Protein AF-A0A5K0UXZ7-F1 (afdb_monomer)

pLDDT: mean 96.19, std 3.31, range [77.19, 98.38]

Solvent-accessible surface area (backbone atoms only — not comparable to full-atom values): 3263 Å² total; per-residue (Å²): 142,87,77,52,76,47,43,72,48,83,42,79,70,58,91,84,53,81,52,65,49,57,93,65,90,67,79,49,76,45,77,53,78,62,54,92,97,50,69,52,74,48,74,18,62,64,59,109

Radius of gyration: 11.49 Å; Cα contacts (8 Å, |Δi|>4): 73; chains: 1; bounding box: 24×23×29 Å

Mean predicted aligned error: 2.43 Å

Nearest PDB structures (foldseek):
  4xae-assembly1_A  TM=8.910E-01  e=5.126E-02  Arabidopsis thaliana
  4xae-assembly2_B  TM=8.839E-01  e=8.920E-02  Arabidopsis thaliana

Organism: NCBI:txid210225

Secondary structure (DSSP, 8-state):
----SSSEEEEE--SS---EE-SSSSSS-EE----TT-EEEEE-GGG-

Structure (mmCIF, N/CA/C/O backbone):
data_AF-A0A5K0UXZ7-F1
#
_entry.id   AF-A0A5K0UXZ7-F1
#
loop_
_atom_site.group_PDB
_atom_site.id
_atom_site.type_symbol
_atom_site.label_atom_id
_atom_site.label_alt_id
_atom_site.label_comp_id
_atom_site.label_asym_id
_atom_site.label_entity_id
_atom_site.label_seq_id
_atom_site.pdbx_PDB_ins_code
_atom_site.Cartn_x
_atom_site.Cartn_y
_atom_site.Cartn_z
_atom_site.occupancy
_atom_site.B_iso_or_equiv
_atom_site.auth_seq_id
_atom_site.auth_comp_id
_atom_site.auth_asym_id
_atom_site.auth_atom_id
_atom_site.pdbx_PDB_model_num
ATOM 1 N N . ALA A 1 1 ? 10.827 3.417 -2.388 1.00 89.38 1 ALA A N 1
ATOM 2 C CA . ALA A 1 1 ? 9.590 3.302 -3.190 1.00 89.38 1 ALA A CA 1
ATOM 3 C C . ALA A 1 1 ? 9.599 1.954 -3.891 1.00 89.38 1 ALA A C 1
ATOM 5 O O . ALA A 1 1 ? 10.680 1.522 -4.271 1.00 89.38 1 ALA A O 1
ATOM 6 N N . HIS A 1 2 ? 8.452 1.296 -4.036 1.00 94.81 2 HIS A N 1
ATOM 7 C CA . HIS A 1 2 ? 8.331 0.044 -4.787 1.00 94.81 2 HIS A CA 1
ATOM 8 C C . HIS A 1 2 ? 6.938 -0.054 -5.424 1.00 94.81 2 HIS A C 1
ATOM 10 O O . HIS A 1 2 ? 6.058 0.744 -5.096 1.00 94.81 2 HIS A O 1
ATOM 16 N N . THR A 1 3 ? 6.770 -1.024 -6.318 1.00 95.56 3 THR A N 1
ATOM 17 C CA . THR A 1 3 ? 5.483 -1.460 -6.867 1.00 95.56 3 THR A CA 1
ATOM 18 C C . THR A 1 3 ? 5.279 -2.912 -6.459 1.00 95.56 3 THR A C 1
ATOM 20 O O . THR A 1 3 ? 6.235 -3.690 -6.488 1.00 95.56 3 THR A O 1
ATOM 23 N N . ASP A 1 4 ? 4.062 -3.271 -6.059 1.00 97.06 4 ASP A N 1
ATOM 24 C CA . ASP A 1 4 ? 3.752 -4.643 -5.666 1.00 97.06 4 ASP A CA 1
ATOM 25 C C . ASP A 1 4 ? 3.897 -5.583 -6.870 1.00 97.06 4 ASP A C 1
ATOM 27 O O . ASP A 1 4 ? 3.417 -5.257 -7.958 1.00 97.06 4 ASP A O 1
ATOM 31 N N . PRO A 1 5 ? 4.513 -6.766 -6.711 1.00 96.25 5 PRO A N 1
ATOM 32 C CA . PRO A 1 5 ? 4.676 -7.697 -7.822 1.00 96.25 5 PRO A CA 1
ATOM 33 C C . PRO A 1 5 ? 3.359 -8.376 -8.234 1.00 96.25 5 PRO A C 1
ATOM 35 O O . PRO A 1 5 ? 3.289 -8.922 -9.322 1.00 96.25 5 PRO A O 1
ATOM 38 N N . GLY A 1 6 ? 2.318 -8.380 -7.392 1.00 96.44 6 GLY A N 1
ATOM 39 C CA . GLY A 1 6 ? 1.045 -9.064 -7.664 1.00 96.44 6 GLY A CA 1
ATOM 40 C C . GLY A 1 6 ? 0.109 -8.330 -8.634 1.00 96.44 6 GLY A C 1
ATOM 41 O O . GLY A 1 6 ? 0.463 -7.321 -9.231 1.00 96.44 6 GLY A O 1
ATOM 42 N N . THR A 1 7 ? -1.119 -8.837 -8.792 1.00 97.62 7 THR A N 1
ATOM 43 C CA . THR A 1 7 ? -2.171 -8.162 -9.579 1.00 97.62 7 THR A CA 1
ATOM 44 C C . THR A 1 7 ? -2.901 -7.123 -8.726 1.00 97.62 7 THR A C 1
ATOM 46 O O . THR A 1 7 ? -2.973 -5.955 -9.094 1.00 97.62 7 THR A O 1
ATOM 49 N N . ILE A 1 8 ? -3.422 -7.530 -7.566 1.00 98.06 8 ILE A N 1
ATOM 50 C CA . ILE A 1 8 ? -4.168 -6.667 -6.643 1.00 98.06 8 ILE A CA 1
ATOM 51 C C . ILE A 1 8 ? -3.630 -6.877 -5.232 1.00 98.06 8 ILE A C 1
ATOM 53 O O . ILE A 1 8 ? -3.481 -8.018 -4.791 1.00 98.06 8 ILE A O 1
ATOM 57 N N . THR A 1 9 ? -3.430 -5.775 -4.519 1.00 98.19 9 THR A N 1
ATOM 58 C CA . THR A 1 9 ? -3.226 -5.757 -3.071 1.00 98.19 9 THR A CA 1
ATOM 59 C C . THR A 1 9 ? -4.459 -5.154 -2.406 1.00 98.19 9 THR A C 1
ATOM 61 O O . THR A 1 9 ? -4.985 -4.132 -2.853 1.00 98.19 9 THR A O 1
ATOM 64 N N . ILE A 1 10 ? -4.926 -5.802 -1.336 1.00 98.31 10 ILE A N 1
ATOM 65 C CA . ILE A 1 10 ? -6.006 -5.322 -0.469 1.00 98.31 10 ILE A CA 1
ATOM 66 C C . ILE A 1 10 ? -5.390 -5.040 0.894 1.00 98.31 10 ILE A C 1
ATOM 68 O O . ILE A 1 10 ? -4.924 -5.957 1.569 1.00 98.31 10 ILE A O 1
ATOM 72 N N . LEU A 1 11 ? -5.382 -3.773 1.290 1.00 98.25 11 LEU A N 1
ATOM 73 C CA . LEU A 1 11 ? -4.739 -3.317 2.512 1.00 98.25 11 LEU A CA 1
ATOM 74 C C . LEU A 1 11 ? -5.776 -2.759 3.487 1.00 98.25 11 LEU A C 1
ATOM 76 O O . LEU A 1 11 ? -6.470 -1.789 3.187 1.00 98.25 11 LEU A O 1
ATOM 80 N N . HIS A 1 12 ? -5.839 -3.349 4.679 1.00 97.88 12 HIS A N 1
ATOM 81 C CA . HIS A 1 12 ? -6.544 -2.782 5.826 1.00 97.88 12 HIS A CA 1
ATOM 82 C C . HIS A 1 12 ? -5.564 -1.927 6.632 1.00 97.88 12 HIS A C 1
ATOM 84 O O . HIS A 1 12 ? -4.556 -2.444 7.115 1.00 97.88 12 HIS A O 1
ATOM 90 N N . GLN A 1 13 ? -5.832 -0.628 6.745 1.00 97.69 13 GLN A N 1
ATOM 91 C CA . GLN A 1 13 ? -4.989 0.285 7.516 1.00 97.69 13 GLN A CA 1
ATOM 92 C C . GLN A 1 13 ? -5.483 0.392 8.959 1.00 97.69 13 GLN A C 1
ATOM 94 O O . GLN A 1 13 ? -6.677 0.280 9.223 1.00 97.69 13 GLN A O 1
ATOM 99 N N . ASP A 1 14 ? -4.562 0.654 9.883 1.00 95.69 14 ASP A N 1
ATOM 100 C CA . ASP A 1 14 ? -4.920 1.136 11.214 1.00 95.69 14 ASP A CA 1
ATOM 101 C C . ASP A 1 14 ? -5.243 2.645 11.195 1.00 95.69 14 ASP A C 1
ATOM 103 O O . ASP A 1 14 ? -5.162 3.323 10.164 1.00 95.69 14 ASP A O 1
ATOM 107 N N . HIS A 1 15 ? -5.603 3.192 12.357 1.00 94.50 15 HIS A N 1
ATOM 108 C CA . HIS A 1 15 ? -5.933 4.612 12.509 1.00 94.50 15 HIS A CA 1
ATOM 109 C C . HIS A 1 15 ? -4.710 5.540 12.566 1.00 94.50 15 HIS A C 1
ATOM 111 O O . HIS A 1 15 ? -4.888 6.758 12.593 1.00 94.50 15 HIS A O 1
ATOM 117 N N . VAL A 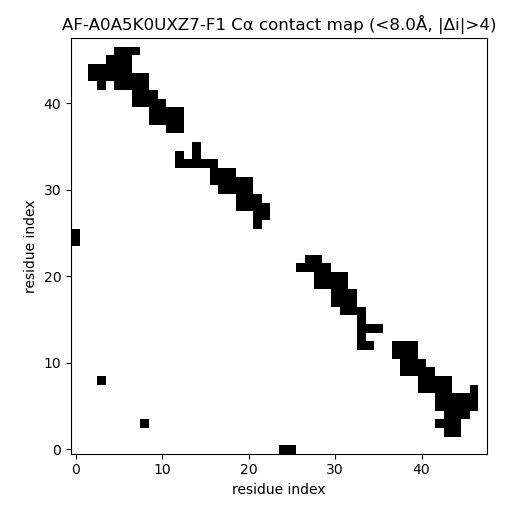1 16 ? -3.482 5.009 12.587 1.00 96.06 16 VAL A N 1
ATOM 118 C CA . VAL A 1 16 ? -2.250 5.817 12.614 1.00 96.06 16 VAL A CA 1
ATOM 119 C C . VAL A 1 16 ? -1.921 6.321 11.208 1.00 96.06 16 VAL A C 1
ATOM 121 O O . VAL A 1 16 ? -1.551 7.484 11.028 1.00 96.06 16 VAL A O 1
ATOM 124 N N . GLY A 1 17 ? -2.108 5.475 10.194 1.00 93.56 17 GLY A N 1
ATOM 125 C CA . GLY A 1 17 ? -1.836 5.808 8.797 1.00 93.56 17 GLY A CA 1
ATOM 126 C C . GLY A 1 17 ? -0.357 5.708 8.426 1.00 93.56 17 GLY A C 1
ATOM 127 O O . GLY A 1 17 ? 0.335 4.785 8.836 1.00 93.56 17 GLY A O 1
ATOM 128 N N . GLY A 1 18 ? 0.123 6.618 7.572 1.00 96.62 18 GLY A N 1
ATOM 129 C CA . GLY A 1 18 ? 1.515 6.626 7.090 1.00 96.62 18 GLY A CA 1
ATOM 130 C C . GLY A 1 18 ? 1.723 6.050 5.686 1.00 96.62 18 GLY A C 1
ATOM 131 O O . GLY A 1 18 ? 2.812 6.180 5.131 1.00 96.62 18 GLY A O 1
ATOM 132 N N . LEU A 1 19 ? 0.682 5.489 5.062 1.00 97.88 19 LEU A N 1
ATOM 133 C CA . LEU A 1 19 ? 0.741 5.125 3.649 1.00 97.88 19 LEU A CA 1
ATOM 134 C C . LEU A 1 19 ? 0.876 6.385 2.787 1.00 97.88 19 LEU A C 1
ATOM 136 O O . LEU A 1 19 ? 0.058 7.307 2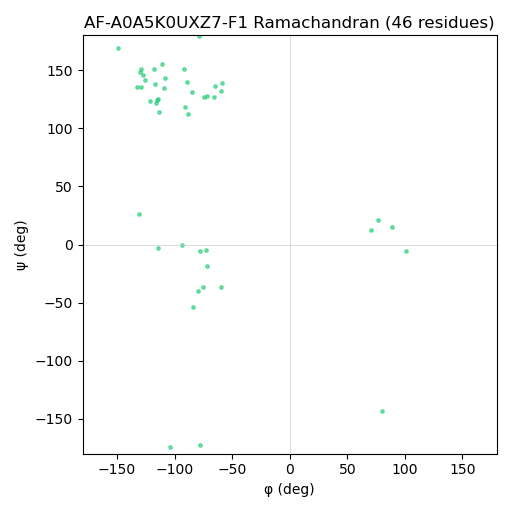.864 1.00 97.88 19 LEU A O 1
ATOM 140 N N . GLN A 1 20 ? 1.886 6.390 1.924 1.00 98.19 20 GLN A N 1
ATOM 141 C CA . GLN A 1 20 ? 2.073 7.409 0.904 1.00 98.19 20 GLN A CA 1
ATOM 142 C C . GLN A 1 20 ? 2.197 6.753 -0.466 1.00 98.19 20 GLN A C 1
ATOM 144 O O . GLN A 1 20 ? 2.828 5.706 -0.611 1.00 98.19 20 GLN A O 1
ATOM 149 N N . ILE A 1 21 ? 1.616 7.391 -1.476 1.00 97.44 21 ILE A N 1
ATOM 150 C CA . ILE A 1 21 ? 1.688 6.946 -2.867 1.00 97.44 21 ILE A CA 1
ATOM 151 C C . ILE A 1 21 ? 2.388 7.992 -3.725 1.00 97.44 21 ILE A C 1
ATOM 153 O O . ILE A 1 21 ? 2.315 9.191 -3.459 1.00 97.44 21 ILE A O 1
ATOM 157 N N . THR A 1 22 ? 3.034 7.536 -4.790 1.00 97.25 22 THR A N 1
ATOM 158 C CA . THR A 1 22 ? 3.658 8.394 -5.795 1.00 97.25 22 THR A CA 1
ATOM 159 C C . THR A 1 22 ? 3.214 7.965 -7.187 1.00 97.25 22 THR A C 1
ATOM 161 O O . THR A 1 22 ? 2.9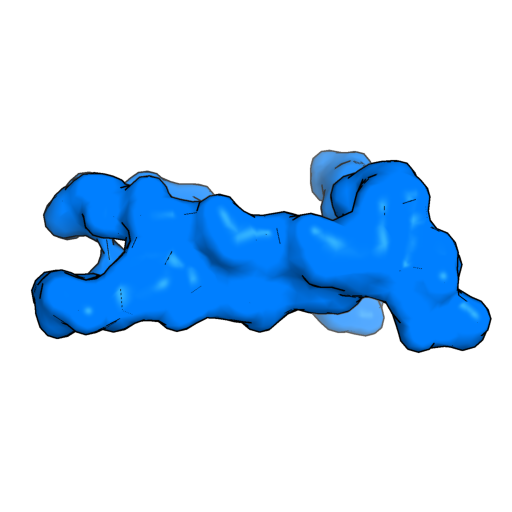48 6.789 -7.432 1.00 97.25 22 THR A O 1
ATOM 164 N N . ARG A 1 23 ? 3.122 8.930 -8.104 1.00 94.19 23 ARG A N 1
ATOM 165 C CA . ARG A 1 23 ? 2.823 8.698 -9.528 1.00 94.19 23 ARG A CA 1
ATOM 166 C C . ARG A 1 23 ? 3.991 9.066 -10.439 1.00 94.19 23 ARG A C 1
ATOM 168 O O . ARG A 1 23 ? 3.897 8.909 -11.649 1.00 94.19 23 ARG A O 1
ATOM 175 N N . ASP A 1 24 ? 5.074 9.586 -9.873 1.00 95.69 24 ASP A N 1
ATOM 176 C CA . ASP A 1 24 ? 6.137 10.261 -10.614 1.00 95.69 24 ASP A CA 1
ATOM 177 C C . ASP A 1 24 ? 7.537 9.761 -10.239 1.00 95.69 24 ASP A C 1
ATOM 179 O O . ASP A 1 24 ? 8.518 10.494 -10.388 1.00 95.69 24 ASP A O 1
ATOM 183 N N . GLY A 1 25 ? 7.625 8.512 -9.776 1.00 93.00 25 GLY A N 1
ATOM 184 C CA . GLY A 1 25 ? 8.884 7.876 -9.391 1.00 93.00 25 GLY A CA 1
ATOM 185 C C . GLY A 1 25 ? 9.419 8.345 -8.037 1.00 93.00 25 GLY A C 1
ATOM 186 O O . GLY A 1 25 ? 10.610 8.213 -7.777 1.00 93.00 25 GLY A O 1
ATOM 187 N N . GLY A 1 26 ? 8.557 8.892 -7.177 1.00 95.62 26 GLY A N 1
ATOM 188 C CA . GLY A 1 26 ? 8.917 9.347 -5.836 1.00 95.62 26 GLY A CA 1
ATOM 189 C C . GLY A 1 26 ? 9.385 10.799 -5.764 1.00 95.62 26 GLY A C 1
ATOM 190 O O . GLY A 1 26 ? 9.960 11.179 -4.745 1.00 95.62 26 GLY A O 1
ATOM 191 N N . ARG A 1 27 ? 9.142 11.607 -6.806 1.00 97.12 27 ARG A N 1
ATOM 192 C CA . ARG A 1 27 ? 9.417 13.055 -6.782 1.00 97.12 27 ARG A CA 1
ATOM 193 C C . ARG A 1 27 ? 8.366 13.790 -5.954 1.00 97.12 27 ARG A C 1
ATOM 195 O O . ARG A 1 27 ? 8.705 14.713 -5.219 1.00 97.12 27 ARG A O 1
ATOM 202 N N . THR A 1 28 ? 7.114 13.347 -6.025 1.00 97.94 28 THR A N 1
ATOM 203 C CA . THR A 1 28 ? 6.018 13.800 -5.169 1.00 97.94 28 THR A CA 1
ATOM 204 C C . THR A 1 28 ? 5.313 12.618 -4.517 1.00 97.94 28 THR A C 1
ATOM 206 O O . THR A 1 28 ? 5.200 11.527 -5.088 1.00 97.94 28 THR A O 1
ATOM 209 N N . TRP A 1 29 ? 4.852 12.850 -3.289 1.00 97.81 29 TRP A N 1
ATOM 210 C CA . TRP A 1 29 ? 4.192 11.858 -2.450 1.00 97.81 29 TRP A CA 1
ATOM 211 C C . TRP A 1 29 ? 2.873 12.407 -1.925 1.00 97.81 29 TRP A C 1
ATOM 213 O O . TRP A 1 29 ? 2.800 13.543 -1.456 1.00 97.81 29 TRP A O 1
ATOM 223 N N . PHE A 1 30 ? 1.840 11.576 -1.986 1.00 97.81 30 PHE A N 1
ATOM 224 C CA . PHE A 1 30 ? 0.501 11.885 -1.505 1.00 97.81 30 PHE A CA 1
ATOM 225 C C . PHE A 1 30 ? 0.167 10.953 -0.349 1.00 97.81 30 PHE A C 1
ATOM 227 O O . PHE A 1 30 ? 0.225 9.733 -0.499 1.00 97.81 30 PHE A O 1
ATOM 234 N N . THR A 1 31 ? -0.195 11.522 0.797 1.00 97.88 31 THR A N 1
ATOM 235 C CA . THR A 1 31 ? -0.625 10.743 1.960 1.00 97.88 31 THR A CA 1
ATOM 236 C C . THR A 1 31 ? -2.027 10.193 1.734 1.00 97.88 31 THR A C 1
ATOM 238 O O . THR A 1 31 ? -2.960 10.946 1.448 1.00 97.88 31 THR A O 1
ATOM 241 N N . VAL A 1 32 ? -2.184 8.882 1.902 1.00 97.81 32 VAL A N 1
ATOM 242 C CA . VAL A 1 32 ? -3.492 8.224 1.909 1.00 97.81 32 VAL A CA 1
ATOM 243 C C . VAL A 1 32 ? -4.016 8.257 3.338 1.00 97.81 32 VAL A C 1
ATOM 245 O O . VAL A 1 32 ? -3.440 7.648 4.241 1.00 97.81 32 VAL A O 1
ATOM 248 N N . LYS A 1 33 ? -5.089 9.021 3.556 1.00 97.19 33 LYS A N 1
ATOM 249 C CA . LYS A 1 33 ? -5.735 9.120 4.865 1.00 97.19 33 LYS A CA 1
ATOM 250 C C . LYS A 1 33 ? -6.468 7.803 5.169 1.00 97.19 33 LYS A C 1
ATOM 252 O O . LYS A 1 33 ? -7.294 7.409 4.346 1.00 97.19 33 LYS A O 1
ATOM 257 N N . PRO A 1 34 ? -6.240 7.173 6.336 1.00 97.62 34 PRO A N 1
ATOM 258 C CA . PRO A 1 34 ? -7.043 6.035 6.767 1.00 97.62 34 PRO A CA 1
ATOM 259 C C . PRO A 1 34 ? -8.523 6.403 6.868 1.00 97.62 34 PRO A C 1
ATOM 261 O O . PRO A 1 34 ? -8.879 7.484 7.352 1.00 97.62 34 PRO A O 1
ATOM 264 N N . ILE A 1 35 ? -9.381 5.493 6.418 1.00 97.50 35 ILE A N 1
ATOM 265 C CA . ILE A 1 35 ? -10.834 5.599 6.534 1.00 97.50 35 ILE A CA 1
ATOM 266 C C . ILE A 1 35 ? -11.301 4.373 7.312 1.00 97.50 35 ILE A C 1
ATOM 268 O O . ILE A 1 35 ? -11.005 3.244 6.925 1.00 97.50 35 ILE A O 1
ATOM 272 N N . ASP A 1 36 ? -12.006 4.610 8.417 1.00 96.81 36 ASP A N 1
ATOM 273 C CA . ASP A 1 36 ? -12.518 3.541 9.271 1.00 96.81 36 ASP A CA 1
ATOM 274 C C . ASP A 1 36 ? -13.467 2.623 8.486 1.00 96.81 36 ASP A C 1
ATOM 276 O O . ASP A 1 36 ? -14.330 3.096 7.741 1.00 96.81 36 ASP A O 1
ATOM 280 N N . GLY A 1 37 ? -13.267 1.309 8.614 1.00 96.94 37 GLY A N 1
ATOM 281 C CA . GLY A 1 37 ? -14.040 0.297 7.888 1.00 96.94 37 GLY A CA 1
ATOM 282 C C . GLY A 1 37 ? -13.767 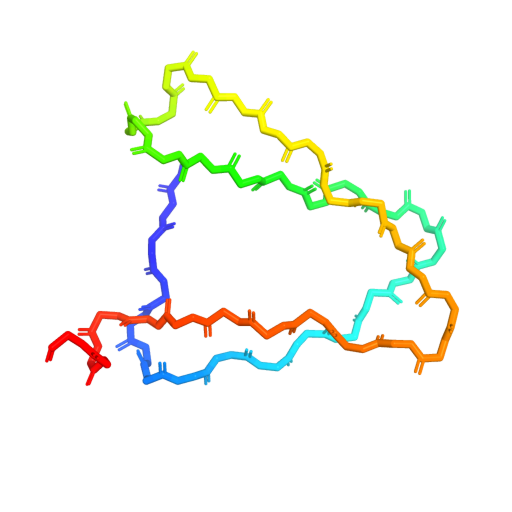0.210 6.380 1.00 96.94 37 GLY A C 1
ATOM 283 O O . GLY A 1 37 ? -14.533 -0.446 5.673 1.00 96.94 37 GLY A O 1
ATOM 284 N N . ALA A 1 38 ? -12.710 0.848 5.867 1.00 97.94 38 ALA A N 1
ATOM 285 C CA . ALA A 1 38 ? -12.349 0.803 4.451 1.00 97.94 38 ALA A CA 1
ATOM 286 C C . ALA A 1 38 ? -11.059 0.014 4.187 1.00 97.94 38 ALA A C 1
ATOM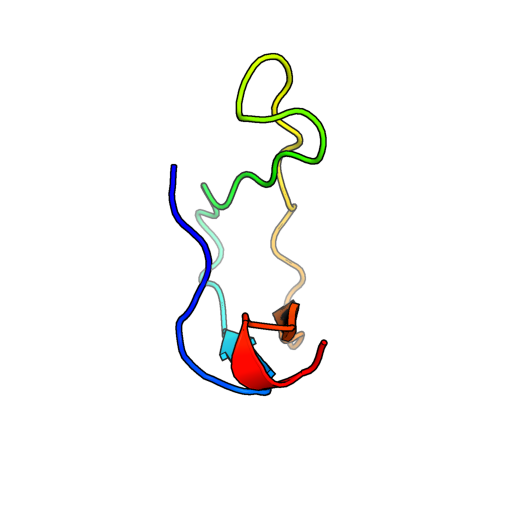 288 O O . ALA A 1 38 ? -10.166 -0.083 5.028 1.00 97.94 38 ALA A O 1
ATOM 289 N N . PHE A 1 39 ? -10.942 -0.491 2.958 1.00 98.38 39 PHE A N 1
ATOM 290 C CA . PHE A 1 39 ? -9.703 -1.051 2.429 1.00 98.38 39 PHE A CA 1
ATOM 291 C C . PHE A 1 39 ? -9.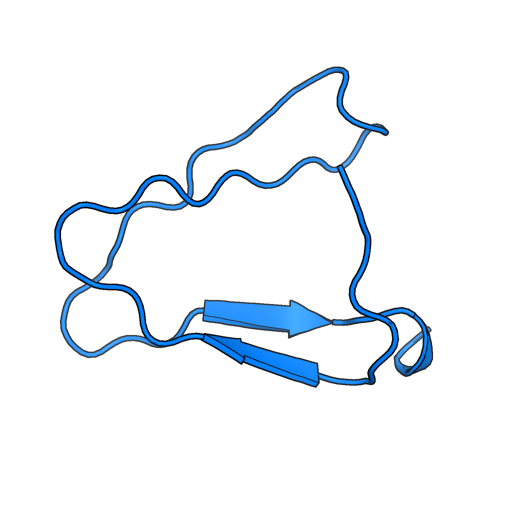106 -0.115 1.382 1.00 98.38 39 PHE A C 1
ATOM 293 O O . PHE A 1 39 ? -9.825 0.464 0.564 1.00 98.38 39 PHE A O 1
ATOM 300 N N . VAL A 1 40 ? -7.780 -0.025 1.365 1.00 98.12 40 VAL A N 1
ATOM 301 C CA . VAL A 1 40 ? -7.044 0.502 0.217 1.00 98.12 40 VAL A CA 1
ATOM 302 C C . VAL A 1 40 ? -6.838 -0.635 -0.772 1.00 98.12 40 VAL A C 1
ATOM 304 O O . VAL A 1 40 ? -6.393 -1.719 -0.400 1.00 98.12 40 VAL A O 1
ATOM 307 N N . ILE A 1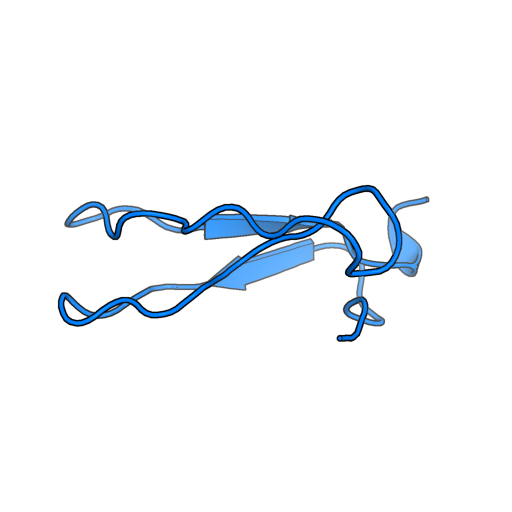 41 ? -7.156 -0.375 -2.037 1.00 98.00 41 ILE A N 1
ATOM 308 C CA . ILE A 1 41 ? -6.922 -1.301 -3.141 1.00 98.00 41 ILE A CA 1
ATOM 309 C C . ILE A 1 41 ? -5.891 -0.666 -4.066 1.00 98.00 41 ILE A C 1
ATOM 311 O O . ILE A 1 41 ? -6.096 0.457 -4.534 1.00 98.00 41 ILE A O 1
ATOM 315 N N . ASN A 1 42 ? -4.802 -1.373 -4.354 1.00 96.56 42 ASN A N 1
ATOM 316 C CA . ASN A 1 42 ? -3.844 -0.957 -5.374 1.00 96.56 42 ASN A CA 1
ATOM 317 C C . ASN A 1 42 ? -3.549 -2.086 -6.358 1.00 96.56 42 ASN A C 1
ATOM 319 O O . ASN A 1 42 ? -3.626 -3.270 -6.033 1.00 96.56 42 ASN A O 1
ATOM 323 N N . LEU A 1 43 ? -3.217 -1.680 -7.579 1.00 96.69 43 LEU A N 1
ATOM 324 C CA . LEU A 1 43 ? -2.784 -2.572 -8.643 1.00 96.69 43 LEU A CA 1
ATOM 325 C C . LEU A 1 43 ? -1.268 -2.744 -8.572 1.00 96.69 43 LEU A C 1
ATOM 327 O O . LEU A 1 43 ? -0.547 -1.775 -8.309 1.00 96.69 43 LEU A O 1
ATOM 331 N N . GLY A 1 44 ? -0.805 -3.968 -8.800 1.00 95.75 44 GLY A N 1
ATOM 332 C CA . GLY A 1 44 ? 0.613 -4.287 -8.927 1.00 95.75 44 GLY A CA 1
ATOM 333 C C . GLY A 1 44 ? 1.028 -4.528 -10.380 1.00 95.75 44 GLY A C 1
ATOM 334 O O . GLY A 1 44 ? 0.245 -4.328 -11.311 1.00 95.75 44 GLY A O 1
ATOM 335 N N . GLU A 1 45 ? 2.276 -4.944 -10.582 1.00 96.31 45 GLU A N 1
ATOM 336 C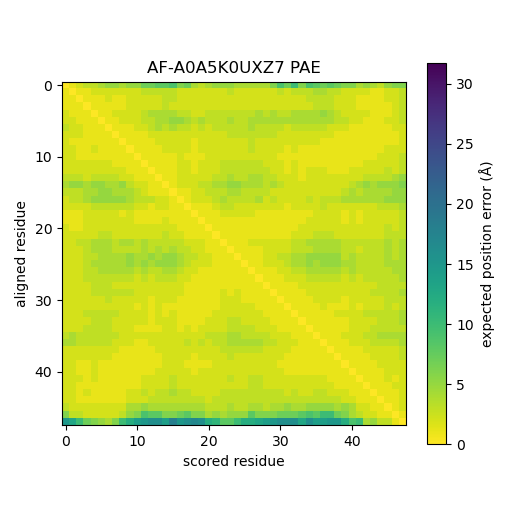 CA . GLU A 1 45 ? 2.876 -5.087 -11.915 1.00 96.31 45 GLU A CA 1
ATOM 337 C C . GLU A 1 45 ? 2.115 -6.087 -12.800 1.00 96.31 45 GLU A C 1
ATOM 339 O O . GLU A 1 45 ? 1.940 -5.836 -13.988 1.00 96.31 45 GLU A O 1
ATOM 344 N N . HIS A 1 46 ? 1.582 -7.177 -12.238 1.00 96.88 46 HIS A N 1
ATOM 345 C CA . HIS A 1 46 ? 0.840 -8.182 -13.013 1.00 96.88 46 HIS A CA 1
ATOM 346 C C . HIS A 1 46 ? -0.559 -7.725 -13.465 1.00 96.88 46 HIS A C 1
ATOM 348 O O . HIS A 1 46 ? -1.252 -8.488 -14.133 1.00 96.88 46 HIS A O 1
ATOM 354 N N . ALA A 1 47 ? -1.020 -6.538 -13.058 1.00 91.75 47 ALA A N 1
ATOM 355 C CA . ALA A 1 47 ? -2.290 -5.963 -13.511 1.00 91.75 47 ALA A CA 1
ATOM 356 C C . ALA A 1 47 ? -2.148 -5.018 -14.717 1.00 91.75 47 ALA A C 1
ATOM 358 O O . ALA A 1 47 ? -3.152 -4.441 -15.141 1.00 91.75 47 ALA A O 1
ATOM 359 N N . ARG A 1 48 ? -0.925 -4.812 -15.218 1.00 77.19 48 ARG A N 1
ATOM 360 C CA . ARG A 1 48 ? -0.660 -4.028 -16.430 1.00 77.19 48 ARG A CA 1
ATOM 361 C C . ARG A 1 48 ? -1.008 -4.769 -17.713 1.00 77.19 48 ARG A C 1
ATOM 363 O O . ARG A 1 48 ? -0.898 -6.0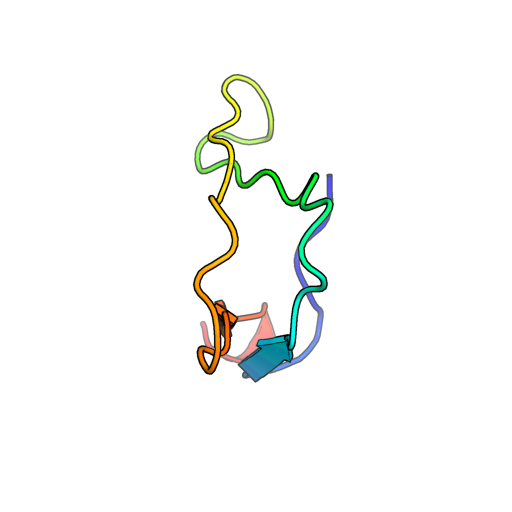13 -17.736 1.00 77.19 48 ARG A O 1
#

Foldseek 3Di:
DDFDADAKDKAQDDQVFDDWDDDDVPPDIDGDHHDPPDIDMDGGPVND

Sequence (48 aa):
AHTDPGTITILHQDHVGGLQITRDGGRTWFTVKPIDGAFVINLGEHAR

InterPro domains:
  IPR027443 Isopenicillin N synthase-like superfamily [G3DSA:2.60.120.330] (1-48)
  IPR044861 Isopenicillin N synthase-like, Fe(2+) 2OG dioxygenase domain [PF03171] (1-46)